Protein AF-A0A9J6A224-F1 (afdb_monomer)

Structure (mmCIF, N/CA/C/O backbone):
data_AF-A0A9J6A224-F1
#
_entry.id   AF-A0A9J6A224-F1
#
loop_
_atom_site.group_PDB
_atom_site.id
_atom_site.type_symbol
_atom_site.label_atom_id
_atom_site.label_alt_id
_atom_site.label_comp_id
_atom_site.label_asym_id
_atom_site.label_entity_id
_atom_site.label_seq_id
_atom_site.pdbx_PDB_ins_code
_atom_site.Cartn_x
_atom_site.Cartn_y
_atom_site.Cartn_z
_atom_site.occupancy
_atom_site.B_iso_or_equiv
_atom_site.auth_seq_id
_atom_site.auth_comp_id
_atom_site.auth_asym_id
_atom_site.auth_atom_id
_atom_site.pdbx_PDB_model_num
ATOM 1 N N . MET A 1 1 ? 7.916 -7.200 -11.432 1.00 48.97 1 MET A N 1
ATOM 2 C CA . MET A 1 1 ? 8.313 -5.959 -10.727 1.00 48.97 1 MET A CA 1
ATOM 3 C C . MET A 1 1 ? 7.380 -5.555 -9.578 1.00 48.97 1 MET A C 1
ATOM 5 O O . MET A 1 1 ? 7.868 -5.007 -8.608 1.00 48.97 1 MET A O 1
ATOM 9 N N . SER A 1 2 ? 6.076 -5.851 -9.594 1.00 53.31 2 SER A N 1
ATOM 10 C CA . SER A 1 2 ? 5.122 -5.309 -8.600 1.00 53.31 2 SER A CA 1
ATOM 11 C C . SER A 1 2 ? 4.951 -6.097 -7.287 1.00 53.31 2 SER A C 1
ATOM 13 O O . SER A 1 2 ? 4.441 -5.550 -6.315 1.00 53.31 2 SER A O 1
ATOM 15 N N . LYS A 1 3 ? 5.362 -7.371 -7.213 1.00 56.19 3 LYS A N 1
ATOM 16 C CA . LYS A 1 3 ? 5.032 -8.242 -6.063 1.00 56.19 3 LYS A CA 1
ATOM 17 C C . LYS A 1 3 ? 5.777 -7.887 -4.765 1.00 56.19 3 LYS A C 1
ATOM 19 O O . LYS A 1 3 ? 5.231 -8.102 -3.688 1.00 56.19 3 LYS A O 1
ATOM 24 N N . HIS A 1 4 ? 6.994 -7.349 -4.858 1.00 64.38 4 HIS A N 1
ATOM 25 C CA . HIS A 1 4 ? 7.813 -7.022 -3.682 1.00 64.38 4 HIS A CA 1
ATOM 26 C C . HIS A 1 4 ? 7.346 -5.741 -2.986 1.00 64.38 4 HIS A C 1
ATOM 28 O O . HIS A 1 4 ? 7.191 -5.740 -1.771 1.00 64.38 4 HIS A O 1
ATOM 34 N N . ILE A 1 5 ? 7.019 -4.703 -3.761 1.00 76.12 5 ILE A N 1
ATOM 35 C CA . ILE A 1 5 ? 6.572 -3.401 -3.244 1.00 76.12 5 ILE A CA 1
ATOM 36 C C . ILE A 1 5 ? 5.254 -3.543 -2.472 1.00 76.12 5 ILE A C 1
ATOM 38 O O . ILE A 1 5 ? 5.089 -2.995 -1.389 1.00 76.12 5 ILE A O 1
ATOM 42 N N . ILE A 1 6 ? 4.318 -4.333 -3.006 1.00 80.50 6 ILE A N 1
ATOM 43 C CA . ILE A 1 6 ? 2.998 -4.521 -2.393 1.00 80.50 6 ILE A CA 1
ATOM 44 C C . ILE A 1 6 ? 3.097 -5.222 -1.029 1.00 80.50 6 ILE A C 1
ATOM 46 O O . ILE A 1 6 ? 2.274 -4.961 -0.155 1.00 80.50 6 ILE A O 1
ATOM 50 N N . ARG A 1 7 ? 4.113 -6.071 -0.823 1.00 80.88 7 ARG A N 1
ATOM 51 C CA . ARG A 1 7 ? 4.283 -6.853 0.410 1.00 80.88 7 ARG A CA 1
ATOM 52 C C . ARG A 1 7 ? 4.534 -5.983 1.643 1.00 80.88 7 ARG A C 1
ATOM 54 O O . ARG A 1 7 ? 4.108 -6.362 2.727 1.00 80.88 7 ARG A O 1
ATOM 61 N N . GLU A 1 8 ? 5.195 -4.840 1.470 1.00 81.50 8 GLU A N 1
ATOM 62 C CA . GLU A 1 8 ? 5.426 -3.853 2.537 1.00 81.50 8 GLU A CA 1
ATOM 63 C C . GLU A 1 8 ? 4.116 -3.185 2.984 1.00 81.50 8 GLU A C 1
ATOM 65 O O . GLU A 1 8 ? 3.962 -2.809 4.141 1.00 81.50 8 GLU A O 1
ATOM 70 N N . VAL A 1 9 ? 3.151 -3.056 2.067 1.00 85.31 9 VAL A N 1
ATOM 71 C CA . VAL A 1 9 ? 1.862 -2.392 2.312 1.00 85.31 9 VAL A CA 1
ATOM 72 C C . VAL A 1 9 ? 0.848 -3.350 2.930 1.00 85.31 9 VAL A C 1
ATOM 74 O O . VAL A 1 9 ? 0.069 -2.958 3.797 1.00 85.31 9 VAL A O 1
ATOM 77 N N . GLY A 1 10 ? 0.828 -4.599 2.466 1.00 86.25 10 GLY A N 1
ATOM 78 C CA . GLY A 1 10 ? -0.127 -5.605 2.907 1.00 86.25 10 GLY A CA 1
ATOM 79 C C . GLY A 1 10 ? -0.121 -6.854 2.032 1.00 86.25 10 GLY A C 1
ATOM 80 O O . GLY A 1 10 ? 0.789 -7.106 1.238 1.00 86.25 10 GLY A O 1
ATOM 81 N N . LYS A 1 11 ? -1.166 -7.670 2.163 1.00 88.25 11 LYS A N 1
ATOM 82 C CA . LYS A 1 11 ? -1.302 -8.887 1.358 1.00 88.25 11 LYS A CA 1
ATOM 83 C C . LYS A 1 11 ? -1.931 -8.540 0.011 1.00 88.25 11 LYS A C 1
ATOM 85 O O . LYS A 1 11 ? -3.058 -8.057 -0.049 1.00 88.25 11 LYS A O 1
ATOM 90 N N . SER A 1 12 ? -1.212 -8.802 -1.081 1.00 86.25 12 SER A N 1
ATOM 91 C CA . SER A 1 12 ? -1.736 -8.613 -2.438 1.00 86.25 12 SER A CA 1
ATOM 92 C C . SER A 1 12 ? -2.919 -9.547 -2.692 1.00 86.25 12 SER A C 1
ATOM 94 O O . SER A 1 12 ? -2.763 -10.765 -2.581 1.00 86.25 12 SER A O 1
ATOM 96 N N . ILE A 1 13 ? -4.060 -8.987 -3.082 1.00 87.19 13 ILE A N 1
ATOM 97 C CA . ILE A 1 13 ? -5.240 -9.749 -3.497 1.00 87.19 13 ILE A CA 1
ATOM 98 C C . ILE A 1 13 ? -5.256 -9.841 -5.021 1.00 87.19 13 ILE A C 1
ATOM 100 O O . ILE A 1 13 ? -5.259 -10.929 -5.587 1.00 87.19 13 ILE A O 1
ATOM 104 N N . GLU A 1 14 ? -5.217 -8.687 -5.688 1.00 87.19 14 GLU A N 1
ATOM 105 C CA . GLU A 1 14 ? -5.369 -8.595 -7.137 1.00 87.19 14 GLU A CA 1
ATOM 106 C C . GLU A 1 14 ? -4.660 -7.354 -7.687 1.00 87.19 14 GLU A C 1
ATOM 108 O O . GLU A 1 14 ? -4.595 -6.318 -7.027 1.00 87.19 14 GLU A O 1
ATOM 113 N N . LEU A 1 15 ? -4.118 -7.449 -8.900 1.00 88.00 15 LEU A N 1
ATOM 114 C CA . LEU A 1 15 ? -3.560 -6.302 -9.618 1.00 88.00 15 LEU A CA 1
ATOM 115 C C . LEU A 1 15 ? -4.622 -5.712 -10.540 1.00 88.00 15 LEU A C 1
ATOM 117 O O . LEU A 1 15 ? -5.389 -6.458 -11.150 1.00 88.00 15 LEU A O 1
ATOM 121 N N . ASP A 1 16 ? -4.623 -4.391 -10.693 1.00 87.44 16 ASP A N 1
ATOM 122 C CA . ASP A 1 16 ? -5.437 -3.737 -11.712 1.00 87.44 16 ASP A CA 1
ATOM 123 C C . ASP A 1 16 ? -5.087 -4.268 -13.111 1.00 87.44 16 ASP A C 1
ATOM 125 O O . ASP A 1 16 ? -3.930 -4.604 -13.389 1.00 87.44 16 ASP A O 1
ATOM 129 N N . ILE A 1 17 ? -6.077 -4.333 -14.005 1.00 86.44 17 ILE A N 1
ATOM 130 C CA . ILE A 1 17 ? -5.895 -4.876 -15.356 1.00 86.44 17 ILE A CA 1
ATOM 131 C C . ILE A 1 17 ? -4.801 -4.106 -16.096 1.00 86.44 17 ILE A C 1
ATOM 133 O O . ILE A 1 17 ? -3.933 -4.746 -16.677 1.00 86.44 17 ILE A O 1
ATOM 137 N N . ALA A 1 18 ? -4.766 -2.771 -16.013 1.00 85.31 18 ALA A N 1
ATOM 138 C CA . ALA A 1 18 ? -3.761 -1.968 -16.707 1.00 85.31 18 ALA A CA 1
ATOM 139 C C . ALA A 1 18 ? -2.347 -2.188 -16.150 1.00 85.31 18 ALA A C 1
ATOM 141 O O . ALA A 1 18 ? -1.364 -2.122 -16.890 1.00 85.31 18 ALA A O 1
ATOM 142 N N . THR A 1 19 ? -2.239 -2.499 -14.855 1.00 84.94 19 THR A N 1
ATOM 143 C CA . THR A 1 19 ? -0.974 -2.903 -14.224 1.00 84.94 19 THR A CA 1
ATOM 144 C C . THR A 1 19 ? -0.573 -4.316 -14.645 1.00 84.94 19 THR A C 1
ATOM 146 O O . THR A 1 19 ? 0.594 -4.564 -14.935 1.00 84.94 19 THR A O 1
ATOM 149 N N . LYS A 1 20 ? -1.532 -5.244 -14.732 1.00 84.75 20 LYS A N 1
ATOM 150 C CA . LYS A 1 20 ? -1.301 -6.634 -15.147 1.00 84.75 20 LYS A CA 1
ATOM 151 C C . LYS A 1 20 ? -0.910 -6.743 -16.622 1.00 84.75 20 LYS A C 1
ATOM 153 O O . LYS A 1 20 ? -0.033 -7.531 -16.956 1.00 84.75 20 LYS A O 1
ATOM 158 N N . THR A 1 21 ?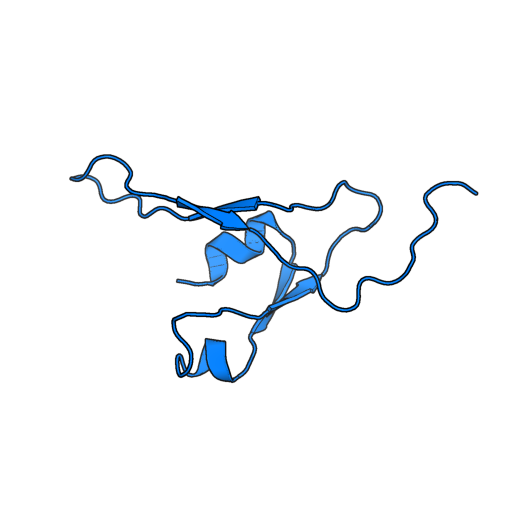 -1.540 -5.954 -17.490 1.00 86.50 21 THR A N 1
ATOM 159 C CA . THR A 1 21 ? -1.239 -5.882 -18.928 1.00 86.50 21 THR A CA 1
ATOM 160 C C . THR A 1 21 ? -0.125 -4.891 -19.248 1.00 86.50 21 THR A C 1
ATOM 162 O O . THR A 1 21 ? 0.229 -4.746 -20.412 1.00 86.50 21 THR A O 1
ATOM 165 N N . MET A 1 22 ? 0.415 -4.199 -18.237 1.00 82.62 22 MET A N 1
ATOM 166 C CA . MET A 1 22 ? 1.526 -3.254 -18.378 1.00 82.62 22 MET A CA 1
ATOM 167 C C . MET A 1 22 ? 1.242 -2.112 -19.374 1.00 82.62 22 MET A C 1
ATOM 169 O O . MET A 1 22 ? 2.151 -1.549 -19.976 1.00 82.62 22 MET A O 1
ATOM 173 N N . THR A 1 23 ? -0.031 -1.748 -19.546 1.00 83.06 23 THR A N 1
ATOM 174 C CA . THR A 1 23 ? -0.478 -0.732 -20.517 1.00 83.06 23 THR A CA 1
ATOM 175 C C . THR A 1 23 ? -0.334 0.694 -19.991 1.00 83.06 23 THR A C 1
ATOM 177 O O . THR A 1 23 ? -0.389 1.646 -20.767 1.00 83.06 23 THR A O 1
ATOM 180 N N . ARG A 1 24 ? -0.138 0.862 -18.677 1.00 83.50 24 ARG A N 1
ATOM 181 C CA . ARG A 1 24 ? 0.126 2.149 -18.018 1.00 83.50 24 ARG A CA 1
ATOM 182 C C . ARG A 1 24 ? 1.365 2.035 -17.123 1.00 83.50 24 ARG A C 1
ATOM 184 O O . ARG A 1 24 ? 1.221 1.836 -15.923 1.00 83.50 24 ARG A O 1
ATOM 191 N N . PRO A 1 25 ? 2.586 2.150 -17.670 1.00 76.81 25 PRO A N 1
ATOM 192 C CA . PRO A 1 25 ? 3.814 1.973 -16.889 1.00 76.81 25 PRO A CA 1
ATOM 193 C C . PRO A 1 25 ? 4.043 3.080 -15.848 1.00 76.81 25 PRO A C 1
ATOM 195 O O . PRO A 1 25 ? 4.761 2.862 -14.880 1.00 76.81 25 PRO A O 1
ATOM 198 N N . SER A 1 26 ? 3.412 4.247 -16.011 1.00 82.31 26 SER A N 1
ATOM 199 C CA . SER A 1 26 ? 3.487 5.358 -15.057 1.00 82.31 26 SER A CA 1
ATOM 200 C C . SER A 1 26 ? 2.653 5.154 -13.789 1.00 82.31 26 SER A C 1
ATOM 202 O O . SER A 1 26 ? 2.794 5.931 -12.849 1.00 82.31 26 SER A O 1
ATOM 204 N N . MET A 1 27 ? 1.767 4.152 -13.751 1.00 82.75 27 MET A N 1
ATOM 205 C CA . MET A 1 27 ? 0.855 3.939 -12.630 1.00 82.75 27 MET A CA 1
ATOM 206 C C . MET A 1 27 ? 0.636 2.451 -12.370 1.00 82.75 27 MET A C 1
ATOM 208 O O . MET A 1 27 ? 0.148 1.717 -13.228 1.00 82.75 27 MET A O 1
ATOM 212 N N . ALA A 1 28 ? 0.915 2.023 -11.141 1.00 85.38 28 ALA A N 1
ATOM 213 C CA . ALA A 1 28 ? 0.588 0.687 -10.667 1.00 85.38 28 ALA A CA 1
ATOM 214 C C . ALA A 1 28 ? -0.549 0.765 -9.644 1.00 85.38 28 ALA A C 1
ATOM 216 O O . ALA A 1 28 ? -0.456 1.506 -8.669 1.00 85.38 28 ALA A O 1
ATOM 217 N N . LYS A 1 29 ? -1.609 -0.018 -9.851 1.00 88.88 29 LYS A N 1
ATOM 218 C CA . LYS A 1 29 ? -2.752 -0.111 -8.939 1.00 88.88 29 LYS A CA 1
ATOM 219 C C . LYS A 1 29 ? -2.976 -1.563 -8.536 1.00 88.88 29 LYS A C 1
ATOM 221 O O . LYS A 1 29 ? -2.898 -2.479 -9.356 1.00 88.88 29 LYS A O 1
ATOM 226 N N . ALA A 1 30 ? -3.228 -1.775 -7.250 1.00 88.69 30 ALA A N 1
ATOM 227 C CA . ALA A 1 30 ? -3.422 -3.099 -6.681 1.00 88.69 30 ALA A CA 1
ATOM 228 C C . ALA A 1 30 ? -4.454 -3.060 -5.555 1.00 88.69 30 ALA A C 1
ATOM 230 O O . ALA A 1 30 ? -4.536 -2.096 -4.796 1.00 88.69 30 ALA A O 1
ATOM 231 N N . ARG A 1 31 ? -5.221 -4.141 -5.438 1.00 88.88 31 ARG A N 1
ATOM 232 C CA . ARG A 1 31 ? -6.060 -4.435 -4.282 1.00 88.88 31 ARG A CA 1
ATOM 233 C C . ARG A 1 31 ? -5.224 -5.172 -3.251 1.00 88.88 31 ARG A C 1
ATOM 235 O O . ARG A 1 31 ? -4.632 -6.214 -3.548 1.00 88.88 31 ARG A O 1
ATOM 242 N N . VAL A 1 32 ? -5.199 -4.623 -2.046 1.00 88.75 32 VAL A N 1
ATOM 243 C CA . VAL A 1 32 ? -4.429 -5.140 -0.918 1.00 88.75 32 VAL A CA 1
ATOM 244 C C . VAL A 1 32 ? -5.323 -5.292 0.300 1.00 88.75 32 VAL A C 1
ATOM 246 O O . VAL A 1 32 ? -6.197 -4.465 0.546 1.00 88.75 32 VAL A O 1
ATOM 249 N N . GLU A 1 33 ? -5.094 -6.353 1.060 1.00 88.44 33 GLU A N 1
ATOM 250 C CA . GLU A 1 33 ? -5.629 -6.501 2.407 1.00 88.44 33 GLU A CA 1
ATOM 251 C C . GLU A 1 33 ? -4.667 -5.812 3.379 1.00 88.44 33 GLU A C 1
ATOM 253 O O . GLU A 1 33 ? -3.467 -6.108 3.388 1.00 88.44 33 GLU A O 1
ATOM 258 N N . ILE A 1 34 ? -5.198 -4.873 4.162 1.00 86.75 34 ILE A N 1
ATOM 259 C CA . ILE A 1 34 ? -4.446 -4.066 5.125 1.00 86.75 34 ILE A CA 1
ATOM 260 C C . ILE A 1 34 ? -5.085 -4.173 6.508 1.00 86.75 34 ILE A C 1
ATOM 262 O O . ILE A 1 34 ? -6.309 -4.195 6.640 1.00 86.75 34 ILE A O 1
ATOM 266 N N . ASP A 1 35 ? -4.249 -4.215 7.540 1.00 86.56 35 ASP A N 1
ATOM 267 C CA . ASP A 1 35 ? -4.687 -4.171 8.933 1.00 86.56 35 ASP A CA 1
ATOM 268 C C . ASP A 1 35 ? -4.856 -2.707 9.370 1.00 86.56 35 ASP A C 1
ATOM 270 O O . ASP A 1 35 ? -3.878 -1.979 9.542 1.00 86.56 35 ASP A O 1
ATOM 274 N N . LEU A 1 36 ? -6.106 -2.271 9.549 1.00 84.19 36 LEU A N 1
ATOM 275 C CA . LEU A 1 36 ? -6.439 -0.892 9.925 1.00 84.19 36 LEU A CA 1
ATOM 276 C C . LEU A 1 36 ? -6.068 -0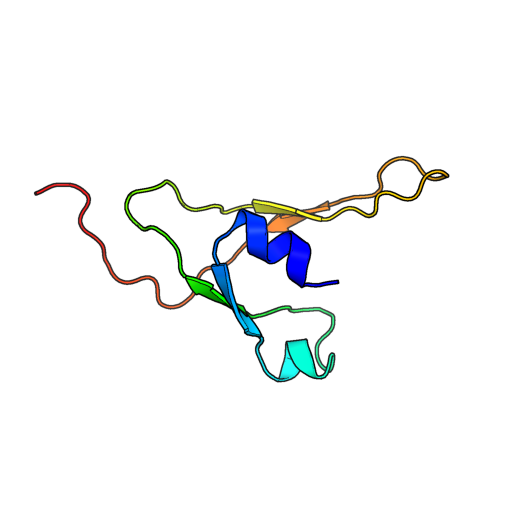.551 11.377 1.00 84.19 36 LEU A C 1
ATOM 278 O O . LEU A 1 36 ? -6.001 0.633 11.726 1.00 84.19 36 LEU A O 1
ATOM 282 N N . LEU A 1 37 ? -5.798 -1.551 12.226 1.00 83.50 37 LEU A N 1
ATOM 283 C CA . LEU A 1 37 ? -5.308 -1.322 13.588 1.00 83.50 37 LEU A CA 1
ATOM 284 C C . LEU A 1 37 ? -3.876 -0.776 13.568 1.00 83.50 37 LEU A C 1
ATOM 286 O O . LEU A 1 37 ? -3.511 0.054 14.404 1.00 83.50 37 LEU A O 1
ATOM 290 N N . ARG A 1 38 ? -3.085 -1.165 12.565 1.00 83.69 38 ARG A N 1
ATOM 291 C CA . ARG A 1 38 ? -1.695 -0.734 12.387 1.00 83.69 38 ARG A CA 1
ATOM 292 C C . ARG A 1 38 ? -1.607 0.633 11.690 1.00 83.69 38 ARG A C 1
ATOM 294 O O . ARG A 1 38 ? -2.586 1.107 11.103 1.00 83.69 38 ARG A O 1
ATOM 301 N N . PRO A 1 39 ? -0.474 1.347 11.815 1.00 84.69 39 PRO A N 1
ATOM 302 C CA . PRO A 1 39 ? -0.219 2.533 11.003 1.00 84.69 39 PRO A CA 1
ATOM 303 C C . PRO A 1 39 ? -0.137 2.159 9.516 1.00 84.69 39 PRO A C 1
ATOM 305 O O . PRO A 1 39 ? 0.401 1.113 9.161 1.00 84.69 39 PRO A O 1
ATOM 308 N N . LEU A 1 40 ? -0.678 3.024 8.657 1.00 86.00 40 LEU A N 1
ATOM 309 C CA . LEU A 1 40 ? -0.661 2.839 7.207 1.00 86.00 40 LEU A CA 1
ATOM 310 C C . LEU A 1 40 ? 0.701 3.238 6.625 1.00 86.00 40 LEU A C 1
ATOM 312 O O . LEU A 1 40 ? 1.329 4.199 7.073 1.00 86.00 40 LEU A O 1
ATOM 316 N N . VAL A 1 41 ? 1.137 2.514 5.598 1.00 87.19 41 VAL A N 1
ATOM 317 C CA . VAL A 1 41 ? 2.404 2.750 4.900 1.00 87.19 41 VAL A CA 1
ATOM 318 C C . VAL A 1 41 ? 2.179 3.747 3.767 1.00 87.19 41 VAL A C 1
ATOM 320 O O . VAL A 1 41 ? 1.591 3.432 2.739 1.00 87.19 41 VAL A O 1
ATOM 323 N N . HIS A 1 42 ? 2.655 4.975 3.940 1.00 88.31 42 HIS A N 1
ATOM 324 C CA . HIS A 1 42 ? 2.432 6.039 2.955 1.00 88.31 42 HIS A CA 1
ATOM 325 C C . HIS A 1 42 ? 3.540 6.176 1.911 1.00 88.31 42 HIS A C 1
ATOM 327 O O . HIS A 1 42 ? 3.319 6.802 0.878 1.00 88.31 42 HIS A O 1
ATOM 333 N N . ASN A 1 43 ? 4.722 5.615 2.163 1.00 88.00 43 ASN A N 1
ATOM 334 C CA . ASN A 1 43 ? 5.855 5.667 1.248 1.00 88.00 43 ASN A CA 1
ATOM 335 C C . ASN A 1 43 ? 6.578 4.324 1.268 1.00 88.00 43 ASN A C 1
ATOM 337 O O . ASN A 1 43 ? 6.777 3.754 2.339 1.00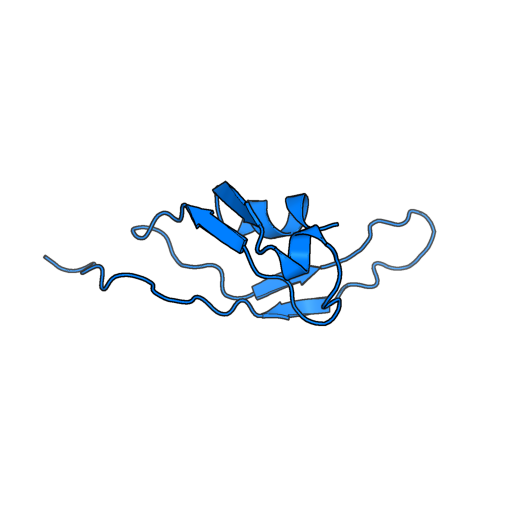 88.00 43 ASN A O 1
ATOM 341 N N . VAL A 1 44 ? 6.980 3.848 0.095 1.00 86.19 44 VAL A N 1
ATOM 342 C CA . VAL A 1 44 ? 7.758 2.618 -0.079 1.00 86.19 44 VAL A CA 1
ATOM 343 C C . VAL A 1 44 ? 8.998 2.916 -0.895 1.00 86.19 44 VAL A C 1
ATOM 345 O O . VAL A 1 44 ? 8.950 3.665 -1.870 1.00 86.19 44 VAL A O 1
ATOM 348 N N . TRP A 1 45 ? 10.119 2.331 -0.495 1.00 82.75 45 TRP A N 1
ATOM 349 C CA . TRP A 1 45 ? 11.346 2.439 -1.264 1.00 82.75 45 TRP A CA 1
ATOM 350 C C . TRP A 1 45 ? 11.295 1.479 -2.451 1.00 82.75 45 TRP A C 1
ATOM 352 O O . 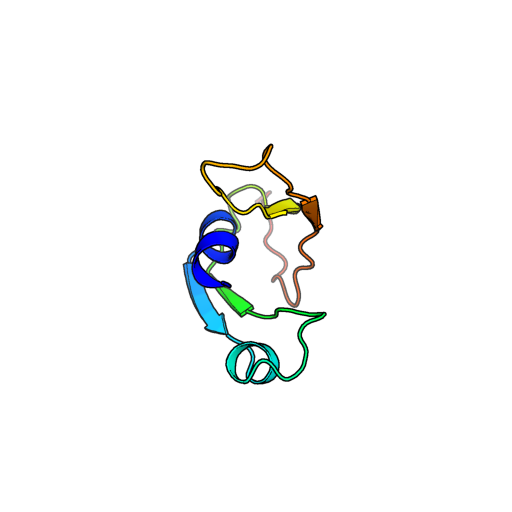TRP A 1 45 ? 11.062 0.281 -2.289 1.00 82.75 45 TRP A O 1
ATOM 362 N N . VAL A 1 46 ? 11.507 2.012 -3.650 1.00 80.56 46 VAL A N 1
ATOM 363 C CA . VAL A 1 46 ? 11.593 1.241 -4.886 1.00 80.56 46 VAL A CA 1
ATOM 364 C C . VAL A 1 46 ? 13.016 1.374 -5.396 1.00 80.56 46 VAL A C 1
ATOM 366 O O . VAL A 1 46 ? 13.401 2.427 -5.892 1.00 80.56 46 VAL A O 1
ATOM 369 N N . GLY A 1 47 ? 13.802 0.312 -5.259 1.00 77.50 47 GLY A N 1
ATOM 370 C CA . GLY A 1 47 ? 15.154 0.223 -5.797 1.00 77.50 47 GLY A CA 1
ATOM 371 C C . GLY A 1 47 ? 15.395 -1.157 -6.387 1.00 77.50 47 GLY A C 1
ATOM 372 O O . GLY A 1 47 ? 14.732 -2.123 -6.001 1.00 77.50 47 GLY A O 1
ATOM 373 N N . THR A 1 48 ? 16.319 -1.243 -7.338 1.00 67.00 48 THR A N 1
ATOM 374 C CA . THR A 1 48 ? 16.876 -2.523 -7.768 1.00 67.00 48 THR A CA 1
ATOM 375 C C . THR A 1 48 ? 18.171 -2.775 -7.004 1.00 67.00 48 THR A C 1
ATOM 377 O O . THR A 1 48 ? 19.037 -1.905 -6.910 1.00 67.00 48 THR A O 1
ATOM 380 N N . GLU A 1 49 ? 18.275 -3.953 -6.395 1.00 62.44 49 GLU A N 1
ATOM 381 C CA . GLU A 1 49 ? 19.551 -4.474 -5.911 1.00 62.44 49 GLU A CA 1
ATOM 382 C C . GLU A 1 49 ? 20.266 -5.077 -7.122 1.00 62.44 49 GLU A C 1
ATOM 384 O O . GLU A 1 49 ? 20.089 -6.250 -7.438 1.00 62.44 49 GLU A O 1
ATOM 389 N N . ASP A 1 50 ? 21.000 -4.247 -7.857 1.00 59.12 50 ASP A N 1
ATOM 390 C CA . ASP A 1 50 ? 21.958 -4.716 -8.853 1.00 59.12 50 ASP A CA 1
ATOM 391 C C . ASP A 1 50 ? 23.356 -4.644 -8.221 1.00 59.12 50 ASP A C 1
ATOM 393 O O . ASP A 1 50 ? 23.821 -3.560 -7.869 1.00 59.12 50 ASP A O 1
ATOM 397 N N . ASP A 1 51 ? 24.036 -5.791 -8.098 1.00 58.06 51 ASP A N 1
ATOM 398 C CA . ASP A 1 51 ? 25.367 -5.971 -7.473 1.00 58.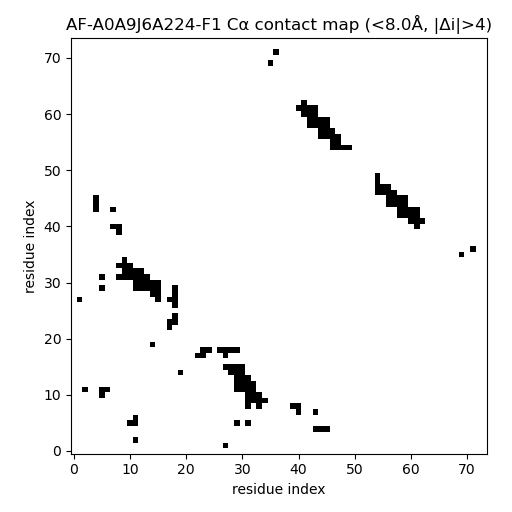06 51 ASP A CA 1
ATOM 399 C C . ASP A 1 51 ? 26.470 -5.015 -7.987 1.00 58.06 51 ASP A C 1
ATOM 401 O O . ASP A 1 51 ? 27.537 -4.907 -7.388 1.00 58.06 51 ASP A O 1
ATOM 405 N N . ASN A 1 52 ? 26.232 -4.309 -9.096 1.00 60.66 52 ASN A N 1
ATOM 406 C CA . ASN A 1 52 ? 27.220 -3.497 -9.807 1.00 60.66 52 ASN A CA 1
ATOM 407 C C . ASN A 1 52 ? 26.888 -1.999 -9.886 1.00 60.66 52 ASN A C 1
ATOM 409 O O . ASN A 1 52 ? 27.571 -1.263 -10.600 1.00 60.66 52 ASN A O 1
ATOM 413 N N . THR A 1 53 ? 25.838 -1.508 -9.225 1.00 57.56 53 THR A N 1
ATOM 414 C CA . THR A 1 53 ? 25.461 -0.087 -9.317 1.00 57.56 53 THR A CA 1
ATOM 415 C C . THR A 1 53 ? 25.033 0.441 -7.949 1.00 57.56 53 THR A C 1
ATOM 417 O O . THR A 1 53 ? 24.288 -0.242 -7.250 1.00 57.56 53 THR A O 1
ATOM 420 N N . PRO A 1 54 ? 25.498 1.633 -7.516 1.00 57.38 54 PRO A N 1
ATOM 421 C CA . PRO A 1 54 ? 25.026 2.228 -6.269 1.00 57.38 54 PRO A CA 1
ATOM 422 C C . PRO A 1 54 ? 23.498 2.286 -6.287 1.00 57.38 54 PRO A C 1
ATOM 424 O O . PRO A 1 54 ? 22.939 2.806 -7.248 1.00 57.38 54 PRO A O 1
ATOM 427 N N . LEU A 1 55 ? 22.873 1.726 -5.242 1.00 61.03 55 LEU A N 1
ATOM 428 C CA . LEU A 1 55 ? 21.428 1.556 -5.029 1.00 61.03 55 LEU A CA 1
ATOM 429 C C . LEU A 1 55 ? 20.616 2.749 -5.566 1.00 61.03 55 LEU A C 1
ATOM 431 O O . LEU A 1 55 ? 20.311 3.693 -4.834 1.00 61.03 55 LEU A O 1
ATOM 435 N N . SER A 1 56 ? 20.262 2.723 -6.851 1.00 66.50 56 SER A N 1
ATOM 436 C CA . SER A 1 56 ? 19.475 3.777 -7.478 1.00 66.50 56 SER A CA 1
ATOM 437 C C . SER A 1 56 ? 18.013 3.449 -7.238 1.00 66.50 56 SER A C 1
ATOM 439 O O . SER A 1 56 ? 17.369 2.751 -8.022 1.00 66.50 56 SER A O 1
ATOM 441 N N . GLY A 1 57 ? 17.512 3.895 -6.093 1.00 75.38 57 GLY A N 1
ATOM 442 C CA . GLY A 1 57 ? 16.106 3.802 -5.746 1.00 75.38 57 GLY A CA 1
ATOM 443 C C . GLY A 1 57 ? 15.467 5.169 -5.570 1.00 75.38 57 GLY A C 1
ATOM 444 O O . GLY A 1 57 ? 16.136 6.198 -5.468 1.00 75.38 57 GLY A O 1
ATOM 445 N N . PHE A 1 58 ? 14.146 5.169 -5.534 1.00 82.19 58 PHE A N 1
ATOM 446 C CA . PHE A 1 58 ? 13.344 6.333 -5.211 1.00 82.19 58 PHE A CA 1
ATOM 447 C C . PHE A 1 58 ? 12.246 5.947 -4.224 1.00 82.19 58 PHE A C 1
ATOM 449 O O . PHE A 1 58 ? 11.780 4.807 -4.176 1.00 82.19 58 PHE A O 1
ATOM 456 N N . SER A 1 59 ? 11.823 6.920 -3.420 1.00 83.00 59 SER A N 1
ATOM 457 C CA . SER A 1 59 ? 10.672 6.755 -2.539 1.00 83.00 59 SER A CA 1
ATOM 458 C C . SER A 1 59 ? 9.399 6.978 -3.346 1.00 83.00 59 SER A C 1
ATOM 460 O O . SER A 1 59 ? 9.169 8.069 -3.871 1.00 83.00 59 SER A O 1
ATOM 462 N N . GL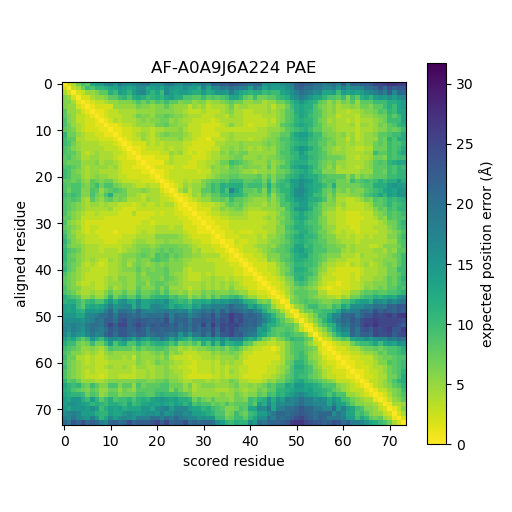N A 1 60 ? 8.578 5.942 -3.463 1.00 86.69 60 GLN A N 1
ATOM 463 C CA . GLN A 1 60 ? 7.280 6.012 -4.110 1.00 86.69 60 GLN A CA 1
ATOM 464 C C . GLN A 1 60 ? 6.205 6.263 -3.055 1.00 86.69 60 GLN A C 1
ATOM 466 O O . GLN A 1 60 ? 6.002 5.460 -2.141 1.00 86.69 60 GLN A O 1
ATOM 471 N N . LYS A 1 61 ? 5.477 7.371 -3.207 1.00 88.75 61 LYS A N 1
ATOM 472 C CA . LYS A 1 61 ? 4.298 7.663 -2.389 1.00 88.75 61 LYS A CA 1
ATOM 473 C C . LYS A 1 61 ? 3.155 6.720 -2.765 1.00 88.75 61 LYS A C 1
ATOM 475 O O . LYS A 1 61 ? 2.910 6.494 -3.952 1.00 88.75 61 LYS A O 1
ATOM 480 N N . ILE A 1 62 ? 2.456 6.212 -1.754 1.00 87.81 62 ILE A N 1
ATOM 481 C CA . ILE A 1 62 ? 1.263 5.376 -1.888 1.00 87.81 62 ILE A CA 1
ATOM 482 C C . ILE A 1 62 ? 0.025 6.238 -1.679 1.00 87.81 62 ILE A C 1
ATOM 484 O O . ILE A 1 62 ? -0.106 6.950 -0.679 1.00 87.81 62 ILE A O 1
ATOM 488 N N . GLU A 1 63 ? -0.907 6.125 -2.617 1.00 88.44 63 GLU A N 1
ATOM 489 C CA . GLU A 1 63 ? -2.233 6.712 -2.514 1.00 88.44 63 GLU A CA 1
ATOM 490 C C . GLU A 1 63 ? -3.245 5.596 -2.287 1.00 88.44 63 GLU A C 1
ATOM 492 O O . GLU A 1 63 ? -3.388 4.678 -3.094 1.00 88.44 63 GLU A O 1
ATOM 497 N N . TYR A 1 64 ? -3.916 5.652 -1.141 1.00 87.00 64 TYR A N 1
ATOM 498 C CA . TYR A 1 64 ? -4.939 4.685 -0.795 1.00 87.00 64 TYR A CA 1
ATOM 499 C C . TYR A 1 64 ? -6.305 5.163 -1.276 1.00 87.00 64 TYR A C 1
ATOM 501 O O . TYR A 1 64 ? -6.734 6.273 -0.965 1.00 87.00 64 TYR A O 1
ATOM 509 N N . GLU A 1 65 ? -7.025 4.287 -1.965 1.00 83.81 65 GLU A N 1
ATOM 510 C CA . GLU A 1 65 ? -8.391 4.538 -2.411 1.00 83.81 65 GLU A CA 1
ATOM 511 C C . GLU A 1 65 ? -9.371 3.692 -1.591 1.00 83.81 65 GLU A C 1
ATOM 513 O O . GLU A 1 65 ? -9.118 2.517 -1.330 1.00 83.81 65 GLU A O 1
ATOM 518 N N . ASN A 1 66 ? -10.519 4.270 -1.226 1.00 80.69 66 ASN A N 1
ATOM 519 C CA . ASN A 1 66 ? -11.628 3.567 -0.565 1.00 80.69 66 ASN A CA 1
ATOM 520 C C . ASN A 1 66 ? -11.297 2.927 0.803 1.00 80.69 66 ASN A C 1
ATOM 522 O O . ASN A 1 66 ? -11.885 1.902 1.148 1.00 80.69 66 ASN A O 1
ATOM 526 N N . ILE A 1 67 ? -10.402 3.515 1.609 1.00 81.44 67 ILE A N 1
ATOM 527 C CA . ILE A 1 67 ? -10.206 3.049 2.994 1.00 81.44 67 ILE A CA 1
ATOM 528 C C . ILE A 1 67 ? -11.496 3.300 3.796 1.00 81.44 67 ILE A C 1
ATOM 530 O O . ILE A 1 67 ? -11.932 4.453 3.894 1.00 81.44 67 ILE A O 1
ATOM 534 N N . PRO A 1 68 ? -12.106 2.266 4.404 1.00 79.62 68 PRO A N 1
ATOM 535 C CA . PRO A 1 68 ? -13.267 2.454 5.261 1.00 79.62 68 PRO A CA 1
ATOM 536 C C . PRO A 1 68 ? -12.883 3.250 6.514 1.00 79.62 68 PRO A C 1
ATOM 538 O O . PRO A 1 68 ? -11.802 3.075 7.077 1.00 79.62 68 PRO A O 1
ATOM 541 N N . LYS A 1 69 ? -13.784 4.126 6.976 1.00 74.88 69 LYS A N 1
ATOM 542 C CA . LYS A 1 69 ? -13.583 4.894 8.212 1.00 74.88 69 LYS A CA 1
ATOM 543 C C . LYS A 1 69 ? -13.543 3.927 9.396 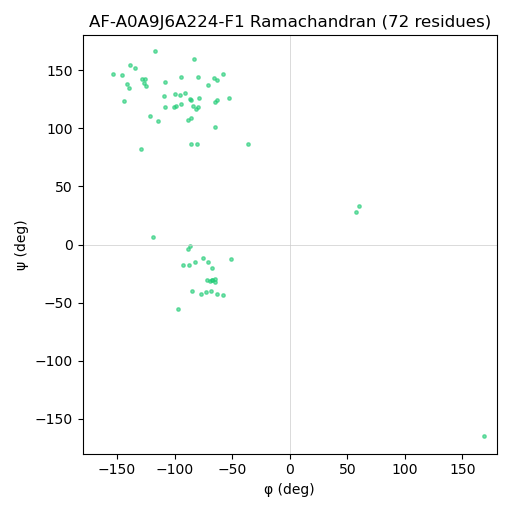1.00 74.88 69 LYS A C 1
ATOM 545 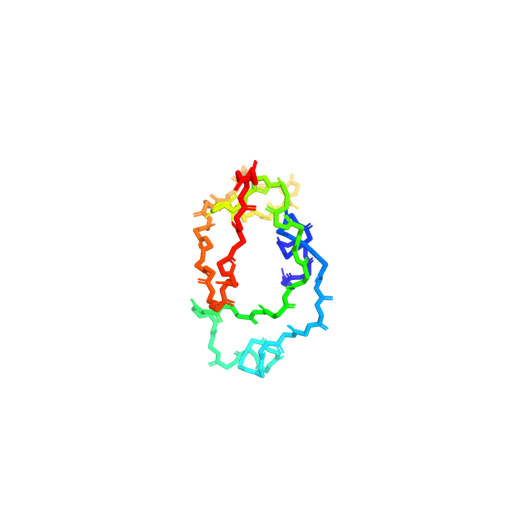O O . LYS A 1 69 ? -14.584 3.460 9.846 1.00 74.88 69 LYS A O 1
ATOM 550 N N . PHE A 1 70 ? -12.345 3.622 9.881 1.00 72.88 70 PHE A N 1
ATOM 551 C CA . PHE A 1 70 ? -12.148 2.781 11.054 1.00 72.88 70 PHE A CA 1
ATOM 552 C C . PHE A 1 70 ? -11.901 3.660 12.279 1.00 72.88 70 PHE A C 1
ATOM 554 O O . PHE A 1 70 ? -10.950 4.445 12.306 1.00 72.88 70 PHE A O 1
ATOM 561 N N . CYS A 1 71 ? -12.773 3.559 13.283 1.00 66.25 71 CYS A N 1
ATOM 562 C CA . CYS A 1 71 ? -12.623 4.317 14.518 1.00 66.25 71 CYS A CA 1
ATOM 563 C C . CYS A 1 71 ? -11.589 3.634 15.420 1.00 66.25 71 CYS A C 1
ATOM 565 O O . CYS A 1 71 ? -11.786 2.495 15.831 1.00 66.25 71 CYS A O 1
ATOM 567 N N . LYS A 1 72 ? -10.485 4.325 15.734 1.00 67.19 72 LYS A N 1
ATOM 568 C CA . LYS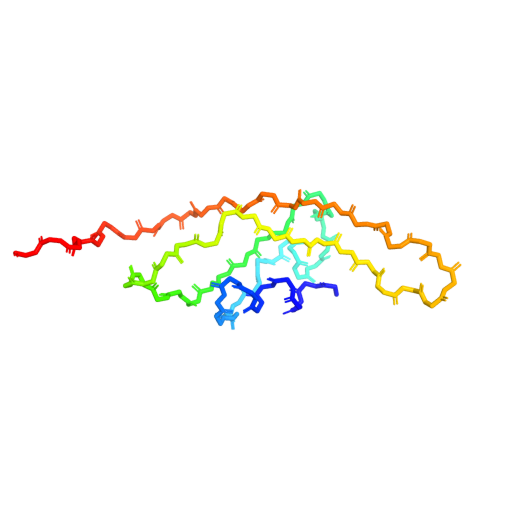 A 1 72 ? -9.453 3.831 16.671 1.00 67.19 72 LYS A CA 1
ATOM 569 C C . LYS A 1 72 ? -9.737 4.195 18.136 1.00 67.19 72 LYS A C 1
ATOM 571 O O . LYS A 1 72 ? -8.973 3.808 19.012 1.00 67.19 72 LYS A O 1
ATOM 576 N N . HIS A 1 73 ? -10.804 4.951 18.387 1.00 64.44 73 HIS A N 1
ATOM 577 C CA . HIS A 1 73 ? -11.278 5.348 19.712 1.00 64.44 73 HIS A CA 1
ATOM 578 C C . HIS A 1 73 ? -12.714 4.831 19.858 1.00 64.44 73 HIS A C 1
ATOM 580 O O . HIS A 1 73 ? -13.597 5.291 19.136 1.00 64.44 73 HIS A O 1
ATOM 586 N N . CYS A 1 74 ? -12.934 3.838 20.715 1.00 60.72 74 CYS A N 1
ATOM 587 C CA . CYS A 1 74 ? -14.272 3.469 21.185 1.00 60.72 74 CYS A CA 1
ATOM 588 C C . CYS A 1 74 ? -14.463 4.047 22.580 1.00 60.72 74 CYS A C 1
ATOM 590 O O . CYS A 1 74 ? -13.488 3.970 23.361 1.00 60.72 74 CYS A O 1
#

Secondary structure (DSSP, 8-state):
--HHHHHHHSEEEEE-HHHHTTS-TT---EEEE--TTSPP--EEEEE---TTS---EEEEEP---S-----S--

Solvent-accessible surface area (backbone atoms only — not comparable to full-atom values): 5061 Å² total; per-residue (Å²): 132,67,74,67,65,41,54,77,62,26,51,75,75,46,66,34,66,50,42,72,70,57,75,38,84,92,52,82,49,68,46,61,51,68,69,82,91,51,87,81,68,52,64,46,79,50,60,58,95,50,102,84,53,83,75,68,52,49,78,44,75,55,84,85,76,88,77,74,93,76,79,89,73,132

pLDDT: mean 78.82, std 10.76, range [48.97, 88.88]

Radius of gyration: 14.53 Å; Cα contacts (8 Å, |Δi|>4): 82; chains: 1; bounding box: 42×17×42 Å

Foldseek 3Di:
DPPPQLVVQAAFDAWDPCQVVVVCVVDTDTDHDHDPLDDGDQWTWDFDPDVPDDTPIDIDGDDDDPDPDDDPDD

Sequence (74 aa):
MSKHIIREVGKSIELDIATKTMTRPSMAKARVEIDLLRPLVHNVWVGTEDDNTPLSGFSQKIEYENIPKFCKHC

InterPro domains:
  IPR040256 Uncharacterized protein At4g02000-like [PTHR31286] (3-74)

Mean predicted aligned error: 8.01 Å

Organism: Solanum commersonii (NCBI:txid4109)